Protein AF-A0A0D9SEM9-F1 (afdb_monomer_lite)

Organism: Homo sapiens (NCBI:txid9606)

InterPro domains:
  IPR011545 DEAD/DEAH-box helicase domain [PF00270] (2-91)
  IPR014001 Helicase superfamily 1/2, ATP-binding domain [PS51192] (1-96)
  IPR027417 P-loop containing nucleoside triphosphate hydrolase [G3DSA:3.40.50.300] (1-95)
  IPR027417 P-loop containing nucleoside triphosphate hydrolase [SSF52540] (2-91)
  IPR050079 DEAD box RNA helicase [PTHR47959] (2-90)

Foldseek 3Di:
DAAEEEEADLVVLVVVQVVVCVVCVVVVQAFEDEWEPPDDLVVVLCCCVPPNGPYYGYYPVSVVVCVVVVSDDPPNHPHYHYDPVCNNCVVVPDDD

Secondary structure (DSSP, 8-state):
--EEEE-S-HHHHHHHHHHHHHHGGG-TT--EEEE-TTS-HHHHHHHHHHS--SEEEE-HHHHHHHHHTTSS--TT--EEEESSHHHHHGGGSS--

Radius of gyration: 13.5 Å; chains: 1; bounding box: 33×28×37 Å

Structure (mmCIF, N/CA/C/O backbone):
data_AF-A0A0D9SEM9-F1
#
_entry.id   AF-A0A0D9SEM9-F1
#
loop_
_atom_site.group_PDB
_atom_site.id
_atom_site.type_symbol
_atom_site.label_atom_id
_atom_site.label_alt_id
_atom_site.label_comp_id
_atom_site.label_asym_id
_atom_site.label_entity_id
_atom_site.label_seq_id
_atom_site.pdbx_PDB_ins_code
_atom_site.Cartn_x
_atom_site.Cartn_y
_atom_site.Cartn_z
_atom_site.occupancy
_atom_site.B_iso_or_equiv
_atom_site.auth_seq_id
_atom_site.auth_comp_id
_atom_site.auth_asym_id
_atom_site.auth_atom_id
_atom_site.pdbx_PDB_model_num
ATOM 1 N N . VAL A 1 1 ? -4.402 1.846 -9.320 1.00 96.50 1 VAL A N 1
ATOM 2 C CA . VAL A 1 1 ? -4.238 0.669 -8.437 1.00 96.50 1 VAL A CA 1
ATOM 3 C C . VAL A 1 1 ? -5.097 -0.491 -8.918 1.00 96.50 1 VAL A C 1
ATOM 5 O O . VAL A 1 1 ? -6.301 -0.317 -9.071 1.00 96.50 1 VAL A O 1
ATOM 8 N N . THR A 1 2 ? -4.472 -1.638 -9.181 1.00 98.12 2 THR A N 1
ATOM 9 C CA . THR A 1 2 ? -5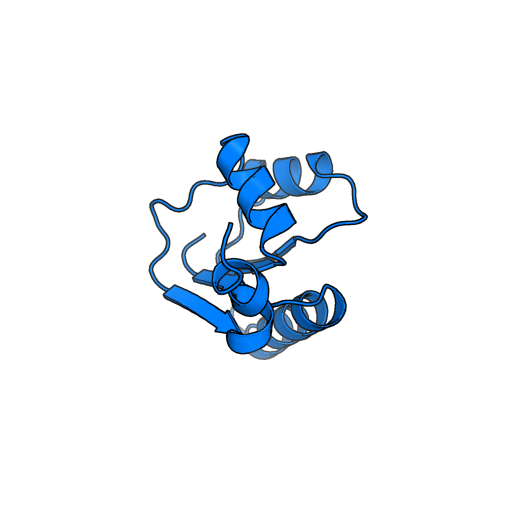.109 -2.904 -9.594 1.00 98.12 2 THR A CA 1
ATOM 10 C C . THR A 1 2 ? -4.877 -4.036 -8.590 1.00 98.12 2 THR A C 1
ATOM 12 O O . THR A 1 2 ? -5.646 -4.995 -8.579 1.00 98.12 2 THR A O 1
ATOM 15 N N . VAL A 1 3 ? -3.862 -3.917 -7.730 1.00 98.75 3 VAL A N 1
ATOM 16 C CA . VAL A 1 3 ? -3.553 -4.865 -6.651 1.00 98.75 3 VAL A CA 1
ATOM 17 C C . VAL A 1 3 ? -3.571 -4.119 -5.321 1.00 98.75 3 VAL A C 1
ATOM 19 O O . VAL A 1 3 ? -2.923 -3.077 -5.194 1.00 98.75 3 VAL A O 1
ATOM 22 N N . LEU A 1 4 ? -4.291 -4.657 -4.340 1.00 98.75 4 LEU A N 1
ATOM 23 C CA . LEU A 1 4 ? -4.259 -4.212 -2.950 1.00 98.75 4 LEU A CA 1
ATOM 24 C C . LEU A 1 4 ? -3.830 -5.382 -2.062 1.00 98.75 4 LEU A C 1
ATOM 26 O O . LEU A 1 4 ? -4.481 -6.425 -2.058 1.00 98.75 4 LEU A O 1
ATOM 30 N N . VAL A 1 5 ? -2.759 -5.178 -1.302 1.00 98.75 5 VAL A N 1
ATOM 31 C CA . VAL A 1 5 ? -2.281 -6.092 -0.264 1.00 98.75 5 VAL A CA 1
ATOM 32 C C . VAL A 1 5 ? -2.427 -5.405 1.087 1.00 98.75 5 VAL A C 1
ATOM 34 O O . VAL A 1 5 ? -2.008 -4.255 1.242 1.00 98.75 5 VAL A O 1
ATOM 37 N N . MET A 1 6 ? -3.012 -6.092 2.065 1.00 98.31 6 MET A N 1
ATOM 38 C CA . MET A 1 6 ? -3.064 -5.616 3.444 1.00 98.31 6 MET A CA 1
ATOM 39 C C . MET A 1 6 ? -2.501 -6.647 4.413 1.00 98.31 6 MET A C 1
ATOM 41 O O . MET A 1 6 ? -2.670 -7.842 4.205 1.00 98.31 6 MET A O 1
ATOM 45 N N . CYS A 1 7 ? -1.847 -6.160 5.463 1.00 97.56 7 CYS A N 1
ATOM 46 C CA . CYS A 1 7 ? -1.273 -6.968 6.536 1.00 97.56 7 CYS A CA 1
ATOM 47 C C . CYS A 1 7 ? -1.376 -6.230 7.881 1.00 97.56 7 CYS A C 1
ATOM 49 O O . CYS A 1 7 ? -1.667 -5.026 7.917 1.00 97.56 7 CYS A O 1
ATOM 51 N N . HIS A 1 8 ? -1.145 -6.932 8.993 1.00 95.00 8 HIS A N 1
ATOM 52 C CA . HIS A 1 8 ? -1.386 -6.388 10.331 1.00 95.00 8 HIS A CA 1
ATOM 53 C C . HIS A 1 8 ? -0.349 -5.326 10.746 1.00 95.00 8 HIS A C 1
ATOM 55 O O . HIS A 1 8 ? -0.718 -4.266 11.260 1.00 95.00 8 HIS A O 1
ATOM 61 N N . THR A 1 9 ? 0.941 -5.566 10.488 1.00 96.12 9 THR A N 1
ATOM 62 C CA . THR A 1 9 ? 2.035 -4.699 10.965 1.00 96.12 9 THR A CA 1
ATOM 63 C C . THR A 1 9 ? 2.587 -3.753 9.893 1.00 96.12 9 THR A C 1
ATOM 65 O O . THR A 1 9 ? 2.459 -3.973 8.685 1.00 96.12 9 THR A O 1
ATOM 68 N N . ARG A 1 10 ? 3.214 -2.653 10.335 1.00 97.38 10 ARG A N 1
ATOM 69 C CA . ARG A 1 10 ? 3.812 -1.640 9.443 1.00 97.38 10 ARG A CA 1
ATOM 70 C C . ARG A 1 10 ? 5.093 -2.167 8.802 1.00 97.38 10 ARG A C 1
ATOM 72 O O . ARG A 1 10 ? 5.377 -1.888 7.641 1.00 97.38 10 ARG A O 1
ATOM 79 N N . GLU A 1 11 ? 5.851 -2.914 9.587 1.00 97.56 11 GLU A N 1
ATOM 80 C CA . GLU A 1 11 ? 7.118 -3.537 9.246 1.00 97.56 11 GLU A CA 1
ATOM 81 C C . GLU A 1 11 ? 6.905 -4.575 8.144 1.00 97.56 11 GLU A C 1
ATOM 83 O O . GLU A 1 11 ? 7.591 -4.518 7.122 1.00 97.56 11 GLU A O 1
ATOM 88 N N . LEU A 1 12 ? 5.888 -5.434 8.287 1.00 97.44 12 LEU A N 1
ATOM 89 C CA . LEU A 1 12 ? 5.529 -6.407 7.258 1.00 97.44 12 LEU A CA 1
ATOM 90 C C . LEU A 1 12 ? 5.056 -5.717 5.972 1.00 97.44 12 LEU A C 1
ATOM 92 O O . LEU A 1 12 ? 5.513 -6.066 4.886 1.00 97.44 12 LEU A O 1
ATOM 96 N N . ALA A 1 13 ? 4.234 -4.665 6.075 1.00 98.19 13 ALA A N 1
ATOM 97 C CA . ALA A 1 13 ? 3.802 -3.896 4.903 1.00 98.19 13 ALA A CA 1
ATOM 98 C C . ALA A 1 13 ? 5.002 -3.315 4.134 1.00 98.19 13 ALA A C 1
ATOM 100 O O . ALA A 1 13 ? 5.048 -3.349 2.901 1.00 98.19 13 ALA A O 1
ATOM 101 N N . PHE A 1 14 ? 5.994 -2.791 4.860 1.00 97.94 14 PHE A N 1
ATOM 102 C CA . PHE A 1 14 ? 7.226 -2.285 4.265 1.00 97.94 14 PHE A CA 1
ATOM 103 C C . PHE A 1 14 ? 8.027 -3.405 3.591 1.00 97.94 14 PHE A C 1
ATOM 105 O O . PHE A 1 14 ? 8.422 -3.249 2.435 1.00 97.94 14 PHE A O 1
ATOM 112 N N . GLN A 1 15 ? 8.217 -4.543 4.260 1.00 98.50 15 GLN A N 1
ATOM 113 C CA . GLN A 1 15 ? 8.933 -5.695 3.706 1.00 98.50 15 GLN A CA 1
ATOM 114 C C . GLN A 1 15 ? 8.269 -6.229 2.430 1.00 98.50 15 GLN A C 1
ATOM 116 O O . GLN A 1 15 ? 8.938 -6.338 1.404 1.00 98.50 15 GLN A O 1
ATOM 121 N N . ILE A 1 16 ? 6.950 -6.450 2.440 1.00 98.56 16 ILE A N 1
ATOM 122 C CA . ILE A 1 16 ? 6.185 -6.877 1.257 1.00 98.56 16 ILE A CA 1
ATOM 123 C C . ILE A 1 16 ? 6.382 -5.888 0.100 1.00 98.56 16 ILE A C 1
ATOM 125 O O . ILE A 1 16 ? 6.590 -6.297 -1.043 1.00 98.56 16 ILE A O 1
ATOM 129 N N . SER A 1 17 ? 6.366 -4.578 0.371 1.00 98.31 17 SER A N 1
ATOM 130 C CA . SER A 1 17 ? 6.593 -3.573 -0.676 1.00 98.31 17 SER A CA 1
ATOM 131 C C . SER A 1 17 ? 7.984 -3.681 -1.314 1.00 98.31 17 SER A C 1
ATOM 133 O O . SER A 1 17 ? 8.108 -3.542 -2.532 1.00 98.31 17 SER A O 1
ATOM 135 N N . LYS A 1 18 ? 9.017 -4.007 -0.523 1.00 98.44 18 LYS A N 1
ATOM 136 C CA . LYS A 1 18 ? 10.384 -4.229 -1.016 1.00 98.44 18 LYS A CA 1
ATOM 137 C C . LYS A 1 18 ? 10.517 -5.505 -1.827 1.00 98.44 18 LYS A C 1
ATOM 139 O O . LYS A 1 18 ? 11.244 -5.514 -2.815 1.00 98.44 18 LYS A O 1
ATOM 144 N N . GLU A 1 19 ? 9.769 -6.542 -1.479 1.00 98.62 19 GLU A N 1
ATOM 145 C CA . GLU A 1 19 ? 9.700 -7.762 -2.280 1.00 98.62 19 GLU A CA 1
ATOM 146 C C . GLU A 1 19 ? 9.047 -7.502 -3.643 1.00 98.62 19 GLU A C 1
ATOM 148 O O . GLU A 1 19 ? 9.589 -7.918 -4.668 1.00 98.62 19 GLU A O 1
ATOM 153 N N . TYR A 1 20 ? 7.959 -6.723 -3.689 1.00 98.50 20 TYR A N 1
ATOM 154 C CA . TYR A 1 20 ? 7.386 -6.269 -4.959 1.00 98.50 20 TYR A CA 1
ATOM 155 C C . TYR A 1 20 ? 8.399 -5.480 -5.795 1.00 98.50 20 TYR A C 1
ATOM 157 O O . TYR A 1 20 ? 8.562 -5.799 -6.968 1.00 98.50 20 TYR A O 1
ATOM 165 N N . GLU A 1 21 ? 9.108 -4.504 -5.211 1.00 97.62 21 GLU A N 1
ATOM 166 C CA . GLU A 1 21 ? 10.163 -3.748 -5.910 1.00 97.62 21 GLU A CA 1
ATOM 167 C C . GLU A 1 21 ? 11.277 -4.670 -6.443 1.00 97.62 21 GLU A C 1
ATOM 169 O O . GLU A 1 21 ? 11.732 -4.512 -7.579 1.00 97.62 21 GLU A O 1
ATOM 174 N N . ARG A 1 22 ? 11.703 -5.658 -5.642 1.00 98.38 22 ARG A N 1
ATOM 175 C CA . ARG A 1 22 ? 12.759 -6.614 -6.000 1.00 98.38 22 ARG A CA 1
ATOM 176 C C . ARG A 1 22 ? 12.352 -7.485 -7.183 1.00 98.38 22 ARG A C 1
ATOM 178 O O . ARG A 1 22 ? 13.139 -7.652 -8.115 1.00 98.38 22 ARG A O 1
ATOM 185 N N . PHE A 1 23 ? 11.139 -8.030 -7.164 1.00 98.31 23 PHE A N 1
ATOM 186 C CA . PHE A 1 23 ? 10.645 -8.887 -8.241 1.00 98.31 23 PHE A CA 1
ATOM 187 C C . PHE A 1 23 ? 10.220 -8.093 -9.480 1.00 98.31 23 PHE A C 1
ATOM 189 O O . PHE A 1 23 ? 10.375 -8.580 -10.598 1.00 98.31 23 PHE A O 1
ATOM 196 N N . SER A 1 24 ? 9.780 -6.842 -9.319 1.00 97.75 24 SER A N 1
ATOM 197 C CA . SER A 1 24 ? 9.442 -5.957 -10.437 1.00 97.75 24 SER A CA 1
ATOM 198 C C . SER A 1 24 ? 10.652 -5.244 -11.050 1.00 97.75 24 SER A C 1
ATOM 200 O O . SER A 1 24 ? 10.468 -4.357 -11.881 1.00 97.75 24 SER A O 1
ATOM 202 N N . LYS A 1 25 ? 11.889 -5.616 -10.686 1.00 97.50 25 LYS A N 1
ATOM 203 C CA . LYS A 1 25 ? 13.134 -4.982 -11.162 1.00 97.50 25 LYS A CA 1
ATOM 204 C C . LYS A 1 25 ? 13.212 -4.841 -12.687 1.00 97.50 25 LYS A C 1
ATOM 206 O O . LYS A 1 25 ? 13.732 -3.847 -13.182 1.00 97.50 25 LYS A O 1
ATOM 211 N N . TYR A 1 26 ? 12.694 -5.820 -13.427 1.00 98.25 26 TYR A N 1
ATOM 212 C CA . TYR A 1 26 ? 12.705 -5.842 -14.896 1.00 98.25 26 TYR A CA 1
ATOM 213 C C . TYR A 1 26 ? 11.366 -5.413 -15.522 1.00 98.25 26 TYR A C 1
ATOM 215 O O . TYR A 1 26 ? 11.141 -5.606 -16.713 1.00 98.25 26 TYR A O 1
ATOM 223 N N . MET A 1 27 ? 10.472 -4.820 -14.726 1.00 98.19 27 MET A N 1
ATOM 224 C CA . MET A 1 27 ? 9.152 -4.345 -15.139 1.00 98.19 27 MET A CA 1
ATOM 225 C C . MET A 1 27 ? 9.051 -2.831 -14.881 1.00 98.19 27 MET A C 1
ATOM 227 O O . MET A 1 27 ? 8.397 -2.410 -13.928 1.00 98.19 27 MET A O 1
ATOM 231 N N . PRO A 1 28 ? 9.684 -1.981 -15.711 1.00 94.94 28 PRO A N 1
ATOM 232 C CA . PRO A 1 28 ? 9.906 -0.560 -15.404 1.00 94.94 28 PRO A CA 1
ATOM 233 C C . PRO A 1 28 ? 8.622 0.272 -15.272 1.00 94.94 28 PRO A C 1
ATOM 235 O O . PRO A 1 28 ? 8.637 1.357 -14.698 1.00 94.94 28 PRO A O 1
ATOM 238 N N . SER A 1 29 ? 7.501 -0.217 -15.805 1.00 96.81 29 SER A N 1
ATOM 239 C CA . SER A 1 29 ? 6.197 0.431 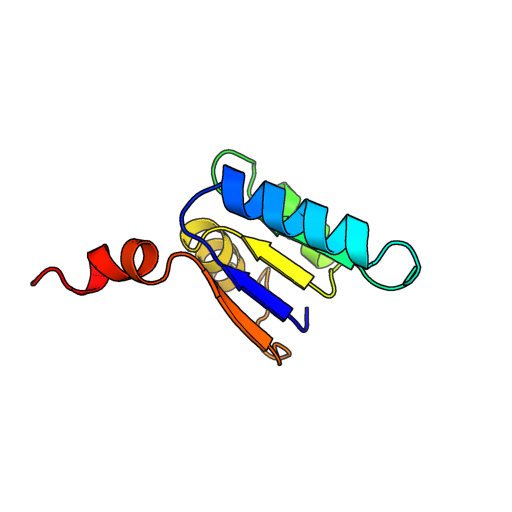-15.675 1.00 96.81 29 SER A CA 1
ATOM 240 C C . SER A 1 29 ? 5.499 0.127 -14.347 1.00 96.81 29 SER A C 1
ATOM 242 O O . SER A 1 29 ? 4.601 0.874 -13.954 1.00 96.81 29 SER A O 1
ATOM 244 N N . VAL A 1 30 ? 5.881 -0.941 -13.639 1.00 97.94 30 VAL A N 1
ATOM 245 C CA . VAL A 1 30 ? 5.242 -1.341 -12.382 1.00 97.94 30 VAL A CA 1
ATOM 246 C C . VAL A 1 30 ? 5.621 -0.350 -11.287 1.00 97.94 30 VAL A C 1
ATOM 248 O O . VAL A 1 30 ? 6.779 -0.002 -11.091 1.00 97.94 30 VAL A O 1
ATOM 251 N N . LYS A 1 31 ? 4.603 0.116 -10.563 1.00 98.25 31 LYS A N 1
ATOM 252 C CA . LYS A 1 31 ? 4.740 1.098 -9.485 1.00 98.25 31 LYS A CA 1
ATOM 253 C C . LYS A 1 31 ? 4.098 0.527 -8.241 1.00 98.25 31 LYS A C 1
ATOM 255 O O . LYS A 1 31 ? 2.947 0.085 -8.300 1.00 98.25 31 LYS A O 1
ATOM 260 N N . VAL A 1 32 ? 4.834 0.579 -7.144 1.00 98.44 32 VAL A N 1
ATOM 261 C CA . VAL A 1 32 ? 4.441 0.045 -5.844 1.00 98.44 32 VAL A CA 1
ATOM 262 C C . VAL A 1 32 ? 4.462 1.202 -4.855 1.00 98.44 32 VAL A C 1
ATOM 264 O O . VAL A 1 32 ? 5.335 2.069 -4.919 1.00 98.44 32 VAL A O 1
ATOM 267 N N . SER A 1 33 ? 3.491 1.267 -3.955 1.00 98.38 33 SER A N 1
ATOM 268 C CA . SER A 1 33 ? 3.561 2.173 -2.808 1.00 98.38 33 SER A CA 1
ATOM 269 C C . SER A 1 33 ? 3.040 1.487 -1.563 1.00 98.38 33 SER A C 1
ATOM 271 O O . SER A 1 33 ? 2.151 0.637 -1.637 1.00 98.38 33 SER A O 1
ATOM 273 N N . VAL A 1 34 ? 3.610 1.873 -0.426 1.00 98.50 34 VAL A N 1
ATOM 274 C CA . VAL A 1 34 ? 3.238 1.356 0.885 1.00 98.50 34 VAL A CA 1
ATOM 275 C C . VAL A 1 34 ? 2.617 2.461 1.734 1.00 98.50 34 VAL A C 1
ATOM 277 O O . VAL A 1 34 ? 3.172 3.556 1.812 1.00 98.50 34 VAL A O 1
ATOM 280 N N . PHE A 1 35 ? 1.479 2.181 2.372 1.00 98.44 35 PHE A N 1
ATOM 281 C CA . PHE A 1 35 ? 0.759 3.144 3.207 1.00 98.44 35 PHE A CA 1
ATOM 282 C C . PHE A 1 35 ? 0.436 2.561 4.584 1.00 98.44 35 PHE A C 1
ATOM 284 O O . PHE A 1 35 ? -0.292 1.579 4.715 1.00 98.44 35 PHE A O 1
ATOM 291 N N . PHE A 1 36 ? 0.931 3.202 5.640 1.00 97.81 36 PHE A N 1
ATOM 292 C CA . PHE A 1 36 ? 0.679 2.793 7.021 1.00 97.81 36 PHE A CA 1
ATOM 293 C C . PHE A 1 36 ? 0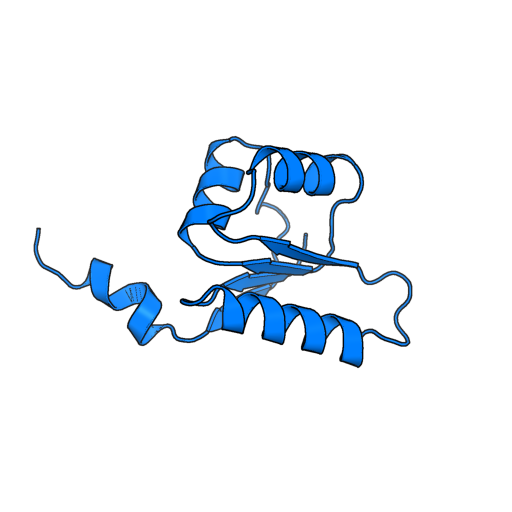.706 3.976 8.000 1.00 97.81 36 PHE A C 1
ATOM 295 O O . PHE A 1 36 ? 1.210 5.056 7.690 1.00 97.81 36 PHE A O 1
ATOM 302 N N . GLY A 1 37 ? 0.165 3.766 9.205 1.00 93.88 37 GLY A N 1
ATOM 303 C CA . GLY A 1 37 ? 0.120 4.745 10.300 1.00 93.88 37 GLY A CA 1
ATOM 304 C C . GLY A 1 37 ? 1.479 5.347 10.699 1.00 93.88 37 GLY A C 1
ATOM 305 O O . GLY A 1 37 ? 2.531 4.801 10.396 1.00 93.88 37 GLY A O 1
ATOM 306 N N . GLY A 1 38 ? 1.475 6.480 11.407 1.00 92.62 38 GLY A N 1
ATOM 307 C CA . GLY A 1 38 ? 2.700 7.125 11.915 1.00 92.62 38 GLY A CA 1
ATOM 308 C C . GLY A 1 38 ? 3.390 8.096 10.947 1.00 92.62 38 GLY A C 1
ATOM 309 O O . GLY A 1 38 ? 4.274 8.838 11.359 1.00 92.62 38 GLY A O 1
ATOM 310 N N . LEU A 1 39 ? 2.956 8.151 9.684 1.00 93.44 39 LEU A N 1
ATOM 311 C CA . LEU A 1 39 ? 3.330 9.193 8.720 1.00 93.44 39 LEU A CA 1
ATOM 312 C C . LEU A 1 39 ? 2.121 10.067 8.362 1.00 93.44 39 LEU A C 1
ATOM 314 O O . LEU A 1 39 ? 0.975 9.637 8.507 1.00 93.44 39 LEU A O 1
ATOM 318 N N . SER A 1 40 ? 2.373 11.289 7.887 1.00 96.94 40 SER A N 1
ATOM 319 C CA . SER A 1 40 ? 1.314 12.210 7.454 1.00 96.94 40 SER A CA 1
ATOM 320 C C . SER A 1 40 ? 0.514 11.627 6.289 1.00 96.94 40 SER A C 1
ATOM 322 O O . SER A 1 40 ? 1.074 11.391 5.220 1.00 96.94 40 SER A O 1
ATOM 324 N N . ILE A 1 41 ? -0.802 11.472 6.475 1.00 98.00 41 ILE A N 1
ATOM 325 C CA . ILE A 1 41 ? -1.709 10.955 5.438 1.00 98.00 41 ILE A CA 1
ATOM 326 C C . ILE A 1 41 ? -1.694 11.819 4.172 1.00 98.00 41 ILE A C 1
ATOM 328 O O . ILE A 1 41 ? -1.790 11.285 3.075 1.00 98.00 41 ILE A O 1
ATOM 332 N N . LYS A 1 42 ? -1.459 13.134 4.299 1.00 98.12 42 LYS A N 1
ATOM 333 C CA . LYS A 1 42 ? -1.369 14.047 3.150 1.00 98.12 42 LYS A CA 1
ATOM 334 C C . LYS A 1 42 ? -0.271 13.644 2.162 1.00 98.12 42 LYS A C 1
ATOM 336 O O . LYS A 1 42 ? -0.412 13.887 0.970 1.00 98.12 42 LYS A O 1
ATOM 341 N N . LYS A 1 43 ? 0.824 13.030 2.634 1.00 97.69 43 LYS A N 1
ATOM 342 C CA . LYS A 1 43 ? 1.884 12.534 1.741 1.00 97.69 43 LYS A CA 1
ATOM 343 C C . LYS A 1 43 ? 1.377 11.379 0.878 1.00 97.69 43 LYS A C 1
ATOM 345 O O . LYS A 1 43 ? 1.644 11.362 -0.318 1.00 97.69 43 LYS A O 1
ATOM 350 N N . ASP A 1 44 ? 0.608 10.469 1.466 1.00 98.38 44 ASP A N 1
ATOM 351 C CA . ASP A 1 44 ? 0.014 9.332 0.760 1.00 98.38 44 ASP A CA 1
ATOM 352 C C . ASP A 1 44 ? -1.031 9.807 -0.262 1.00 98.38 44 ASP A C 1
ATOM 354 O O . ASP A 1 44 ? -1.054 9.339 -1.399 1.00 98.38 44 ASP A O 1
ATOM 358 N N . GLU A 1 45 ? -1.859 10.788 0.114 1.00 98.38 45 GLU A N 1
ATOM 359 C CA . GLU A 1 45 ? -2.844 11.413 -0.780 1.00 98.38 45 GLU A CA 1
ATOM 360 C C . GLU A 1 45 ? -2.170 12.071 -1.993 1.00 98.38 45 GLU A C 1
ATOM 362 O O . GLU A 1 45 ? -2.609 11.888 -3.129 1.00 98.38 45 GLU A O 1
ATOM 367 N N . GLU A 1 46 ? -1.061 12.780 -1.776 1.00 98.19 46 GLU A N 1
ATOM 368 C CA . GLU A 1 46 ? -0.284 13.385 -2.858 1.00 98.19 46 GLU A CA 1
ATOM 369 C C . GLU A 1 46 ? 0.357 12.336 -3.775 1.00 98.19 46 GLU A C 1
ATOM 371 O O . GLU A 1 46 ? 0.348 12.515 -4.996 1.00 98.19 46 GLU A O 1
ATOM 376 N N . VAL A 1 47 ? 0.857 11.220 -3.227 1.00 98.00 47 VAL A N 1
ATOM 377 C CA . VAL A 1 47 ? 1.352 10.088 -4.030 1.00 98.00 47 VAL A CA 1
ATOM 378 C C . VAL A 1 47 ? 0.230 9.524 -4.896 1.00 98.00 47 VAL A C 1
ATOM 380 O O . VAL A 1 47 ? 0.403 9.393 -6.106 1.00 98.00 47 VAL A O 1
ATOM 383 N N . LEU A 1 48 ? -0.939 9.249 -4.317 1.00 97.88 48 LEU A N 1
ATOM 384 C CA . LEU A 1 48 ? -2.090 8.712 -5.046 1.00 97.88 48 LEU A CA 1
ATOM 385 C C . LEU A 1 48 ? -2.577 9.651 -6.155 1.00 97.88 48 LEU A C 1
ATOM 387 O O . LEU A 1 48 ? -2.974 9.176 -7.219 1.00 97.88 48 LEU A O 1
ATOM 391 N N . LYS A 1 49 ? -2.511 10.967 -5.928 1.00 97.56 49 LYS A N 1
ATOM 392 C CA . LYS A 1 49 ? -2.929 11.994 -6.888 1.00 97.56 49 LYS A CA 1
ATOM 393 C C . LYS A 1 49 ? -1.924 12.204 -8.021 1.00 97.56 49 LYS A C 1
ATOM 395 O O . LYS A 1 49 ? -2.329 12.321 -9.173 1.00 97.56 49 LYS A O 1
ATOM 400 N N . LYS A 1 50 ? -0.628 12.298 -7.706 1.00 97.19 50 LYS A N 1
ATOM 401 C CA . LYS A 1 50 ? 0.420 12.693 -8.669 1.00 97.19 50 LYS A CA 1
ATOM 402 C C . LYS A 1 50 ? 1.149 11.511 -9.299 1.00 97.19 50 LYS A C 1
ATOM 404 O O . LYS A 1 50 ? 1.603 11.610 -10.432 1.00 97.19 50 LYS A O 1
ATOM 409 N N . ASN A 1 51 ? 1.284 10.407 -8.573 1.00 95.31 51 ASN A N 1
ATOM 410 C CA . ASN A 1 51 ? 2.047 9.237 -8.996 1.00 95.31 51 ASN A CA 1
ATOM 411 C C . ASN A 1 51 ? 1.343 7.942 -8.565 1.00 95.31 51 ASN A C 1
ATOM 413 O O . ASN A 1 51 ? 1.905 7.122 -7.839 1.00 95.31 51 ASN A O 1
ATOM 417 N N . CYS A 1 52 ? 0.091 7.783 -9.001 1.00 97.25 52 CYS A N 1
ATOM 418 C CA . CYS A 1 52 ? -0.756 6.660 -8.609 1.00 97.25 52 CYS A CA 1
ATOM 419 C C . CYS A 1 52 ? -0.083 5.303 -8.923 1.00 97.25 52 CYS A C 1
ATOM 421 O O . CYS A 1 52 ? 0.285 5.063 -10.079 1.00 97.25 52 CYS A O 1
ATOM 423 N N . PRO A 1 53 ? 0.071 4.401 -7.937 1.00 98.12 53 PRO A N 1
ATOM 424 C CA . PRO A 1 53 ? 0.718 3.113 -8.145 1.00 98.12 53 PRO A CA 1
ATOM 425 C C . PRO A 1 53 ? -0.218 2.067 -8.774 1.00 98.12 53 PRO A C 1
ATOM 427 O O . PRO A 1 53 ? -1.452 2.188 -8.795 1.00 98.12 53 PRO A O 1
ATOM 430 N N . HIS A 1 54 ? 0.386 0.985 -9.264 1.00 98.44 54 HIS A N 1
ATOM 431 C CA . HIS A 1 54 ? -0.318 -0.215 -9.717 1.00 98.44 54 HIS A CA 1
ATOM 432 C C . HIS A 1 54 ? -0.619 -1.140 -8.532 1.00 98.44 54 HIS A C 1
ATOM 434 O O . HIS A 1 54 ? -1.741 -1.634 -8.413 1.00 98.44 54 HIS A O 1
ATOM 440 N N . VAL A 1 55 ? 0.356 -1.289 -7.631 1.00 98.69 55 VAL A N 1
ATOM 441 C CA . VAL A 1 55 ? 0.281 -2.103 -6.415 1.00 98.69 55 VAL A CA 1
ATOM 442 C C . VAL A 1 55 ? 0.282 -1.194 -5.191 1.00 98.69 55 VAL A C 1
ATOM 444 O O . VAL A 1 55 ? 1.155 -0.337 -5.048 1.00 98.69 55 VAL A O 1
ATOM 447 N N . VAL A 1 56 ? -0.684 -1.395 -4.301 1.00 98.75 56 VAL A N 1
ATOM 448 C CA . VAL A 1 56 ? -0.696 -0.779 -2.972 1.00 98.75 56 VAL A CA 1
ATOM 449 C C . VAL A 1 56 ? -0.533 -1.866 -1.924 1.00 98.75 56 VAL A C 1
ATOM 451 O O . VAL A 1 56 ? -1.264 -2.853 -1.942 1.00 98.75 56 VAL A O 1
ATOM 454 N N . VAL A 1 57 ? 0.400 -1.655 -1.002 1.00 98.81 57 VAL A N 1
ATOM 455 C CA . VAL A 1 57 ? 0.570 -2.451 0.216 1.00 98.81 57 VAL A CA 1
ATOM 456 C C . VAL A 1 57 ? 0.248 -1.550 1.407 1.00 98.81 57 VAL A C 1
ATOM 458 O O . VAL A 1 57 ? 0.608 -0.374 1.396 1.00 98.81 57 VAL A O 1
ATOM 461 N N . GLY A 1 58 ? -0.424 -2.026 2.447 1.00 98.25 58 GLY A N 1
ATOM 462 C CA . GLY A 1 58 ? -0.647 -1.160 3.603 1.00 98.25 58 GLY A CA 1
ATOM 463 C C . GLY A 1 58 ? -1.373 -1.788 4.772 1.00 98.25 58 GLY A C 1
ATOM 464 O O . GLY A 1 58 ? -1.884 -2.897 4.685 1.00 98.25 58 GLY A O 1
ATOM 465 N N . THR A 1 59 ? -1.444 -1.050 5.876 1.00 97.81 59 THR A N 1
ATOM 466 C CA . THR A 1 59 ? -2.205 -1.495 7.048 1.00 97.81 59 THR A CA 1
ATOM 467 C C . THR A 1 59 ? -3.673 -1.060 6.952 1.00 97.81 59 THR A C 1
ATOM 469 O O . THR A 1 59 ? -3.958 0.028 6.427 1.00 97.81 59 THR A O 1
ATOM 472 N N . PRO A 1 60 ? -4.629 -1.846 7.492 1.00 96.44 60 PRO A N 1
ATOM 473 C CA . PRO A 1 60 ? -6.064 -1.604 7.316 1.00 96.44 60 PRO A CA 1
ATOM 474 C C . PRO A 1 60 ? -6.509 -0.194 7.695 1.00 96.44 60 PRO A C 1
ATOM 476 O O . PRO A 1 60 ? -7.227 0.456 6.937 1.00 96.44 60 PRO A O 1
ATOM 479 N N . GLY A 1 61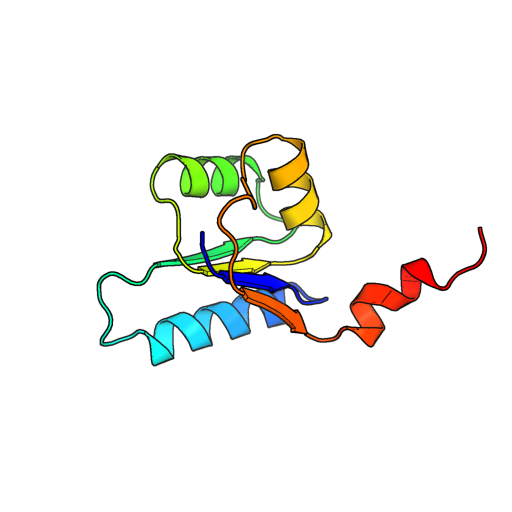 ? -6.029 0.321 8.832 1.00 96.12 61 GLY A N 1
ATOM 480 C CA . GLY A 1 61 ? -6.409 1.647 9.320 1.00 96.12 61 GLY A CA 1
ATOM 481 C C . GLY A 1 61 ? -6.036 2.779 8.358 1.00 96.12 61 GLY A C 1
ATOM 482 O O . GLY A 1 61 ? -6.843 3.680 8.122 1.00 96.12 61 GLY A O 1
ATOM 483 N N . ARG A 1 62 ? -4.841 2.729 7.748 1.00 98.19 62 ARG A N 1
ATOM 484 C CA . ARG A 1 62 ? -4.416 3.755 6.781 1.00 98.19 62 ARG A CA 1
ATOM 485 C C . ARG A 1 62 ? -5.163 3.619 5.458 1.00 98.19 62 ARG A C 1
ATOM 487 O O . ARG A 1 62 ? -5.629 4.629 4.934 1.00 98.19 62 ARG A O 1
ATOM 494 N N . ILE A 1 63 ? -5.303 2.400 4.940 1.00 98.38 63 ILE A N 1
ATOM 495 C CA . ILE A 1 63 ? -6.035 2.150 3.692 1.00 98.38 63 ILE A CA 1
ATOM 496 C C . ILE A 1 63 ? -7.488 2.617 3.824 1.00 98.38 63 ILE A C 1
ATOM 498 O O . ILE A 1 63 ? -7.974 3.360 2.971 1.00 98.38 63 ILE A O 1
ATOM 502 N N . LEU A 1 64 ? -8.152 2.278 4.933 1.00 97.75 64 LEU A N 1
ATOM 503 C CA . LEU A 1 64 ? -9.520 2.707 5.212 1.00 97.75 64 LEU A CA 1
ATOM 504 C C . LEU A 1 64 ? -9.647 4.234 5.269 1.00 97.75 64 LEU A C 1
ATOM 506 O O . LEU A 1 64 ? -10.586 4.784 4.695 1.00 97.75 64 LEU A O 1
ATOM 510 N N . ALA A 1 65 ? -8.710 4.926 5.924 1.00 98.25 65 ALA A N 1
ATOM 511 C CA . ALA A 1 65 ? -8.714 6.386 5.988 1.00 98.25 65 ALA A CA 1
ATOM 512 C C . ALA A 1 65 ? -8.594 7.025 4.592 1.00 98.25 65 ALA A C 1
ATOM 514 O O . ALA A 1 65 ? -9.378 7.908 4.251 1.00 98.25 65 ALA A O 1
ATOM 515 N N . LEU A 1 66 ? -7.679 6.534 3.751 1.00 98.50 66 LEU A N 1
ATOM 516 C CA . LEU A 1 66 ? -7.496 7.033 2.382 1.00 98.50 66 LEU A CA 1
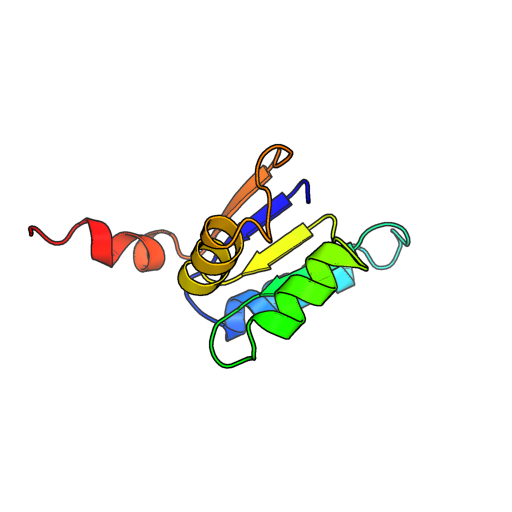ATOM 517 C C . LEU A 1 66 ? -8.733 6.804 1.500 1.00 98.50 66 LEU A C 1
ATOM 519 O O . LEU A 1 66 ? -9.085 7.662 0.688 1.00 98.50 66 LEU A O 1
ATOM 523 N N . VAL A 1 67 ? -9.414 5.668 1.673 1.00 98.25 67 VAL A N 1
ATOM 524 C CA . VAL A 1 67 ? -10.663 5.358 0.961 1.00 98.25 67 VAL A CA 1
ATOM 525 C C . VAL A 1 67 ? -11.806 6.255 1.440 1.00 98.25 67 VAL A C 1
ATOM 527 O O . VAL A 1 67 ? -12.521 6.825 0.615 1.00 98.25 67 VAL A O 1
ATOM 530 N N . ARG A 1 68 ? -11.960 6.443 2.759 1.00 97.75 68 ARG A N 1
ATOM 531 C CA . ARG A 1 68 ? -12.985 7.329 3.345 1.00 97.75 68 ARG A CA 1
ATOM 532 C C . ARG A 1 68 ? -12.804 8.786 2.921 1.00 97.75 68 ARG A C 1
ATOM 534 O O . ARG A 1 68 ? -13.792 9.446 2.609 1.00 97.75 68 ARG A O 1
ATOM 541 N N . ASN A 1 69 ? -11.559 9.248 2.808 1.00 97.56 69 ASN A N 1
ATOM 542 C CA . ASN A 1 69 ? -11.227 10.578 2.292 1.00 97.56 69 ASN A CA 1
ATOM 543 C C . ASN A 1 69 ? -11.470 10.728 0.780 1.00 97.56 69 ASN A C 1
ATOM 545 O O . ASN A 1 69 ? -11.302 11.817 0.240 1.00 97.56 69 ASN A O 1
ATOM 549 N N . ARG A 1 70 ? -11.855 9.652 0.076 1.00 97.19 70 ARG A N 1
ATOM 550 C CA . ARG A 1 70 ? -11.980 9.584 -1.393 1.00 97.19 70 ARG A CA 1
ATOM 551 C C . ARG A 1 70 ? -10.670 9.851 -2.147 1.00 97.19 70 ARG A C 1
ATOM 553 O O . ARG A 1 70 ? -10.689 9.983 -3.369 1.00 97.19 70 ARG A O 1
ATOM 560 N N . SER A 1 71 ? -9.543 9.863 -1.440 1.00 97.38 71 SER A N 1
ATOM 561 C CA . SER A 1 71 ? -8.195 10.012 -1.996 1.00 97.38 71 SER A CA 1
ATOM 562 C C . SER A 1 71 ? -7.704 8.716 -2.647 1.00 97.38 71 SER A C 1
ATOM 564 O O . SER A 1 71 ? -6.887 8.750 -3.565 1.00 97.38 71 SER A O 1
ATOM 566 N N . PHE A 1 72 ? -8.230 7.565 -2.211 1.00 98.00 72 PHE A N 1
ATOM 567 C CA . PHE A 1 72 ? -7.935 6.254 -2.782 1.00 98.00 72 PHE A CA 1
ATOM 568 C C . PHE A 1 72 ? -9.209 5.559 -3.282 1.00 98.00 72 PHE A C 1
ATOM 570 O O . PHE A 1 72 ? -10.103 5.230 -2.506 1.00 98.00 72 PHE A O 1
ATOM 577 N N . SER A 1 73 ? -9.291 5.306 -4.591 1.00 95.75 73 SER A N 1
ATOM 578 C CA . SER A 1 73 ? -10.388 4.542 -5.194 1.00 95.75 73 SER A CA 1
ATOM 579 C C . SER A 1 73 ? -10.030 3.065 -5.361 1.00 95.75 73 SER A C 1
ATOM 581 O O . SER A 1 73 ? -9.024 2.737 -5.988 1.00 95.75 73 SER A O 1
ATOM 583 N N . LEU A 1 74 ? -10.903 2.177 -4.873 1.00 96.75 74 LEU A N 1
ATOM 584 C CA . LEU A 1 74 ? -10.770 0.720 -5.014 1.00 96.75 74 LEU A CA 1
ATOM 585 C C . LEU A 1 74 ? -11.517 0.138 -6.226 1.00 96.75 74 LEU A C 1
ATOM 587 O O . LEU A 1 74 ? -11.470 -1.066 -6.447 1.00 96.75 74 LEU A O 1
ATOM 591 N N . LYS A 1 75 ? -12.183 0.971 -7.037 1.00 97.12 75 LYS A N 1
ATOM 592 C CA . LYS A 1 75 ? -13.064 0.521 -8.137 1.00 97.12 75 LYS A CA 1
ATOM 593 C C . LYS A 1 75 ? -12.384 -0.385 -9.171 1.00 97.12 75 LYS A C 1
ATOM 595 O O . LYS A 1 75 ? -13.058 -1.168 -9.823 1.00 97.12 75 LYS A O 1
ATOM 600 N N . ASN A 1 76 ? -11.066 -0.262 -9.320 1.00 97.38 76 ASN A N 1
ATOM 601 C CA . ASN A 1 76 ? -10.282 -0.973 -10.331 1.00 97.38 76 ASN A CA 1
ATOM 602 C C . ASN A 1 76 ? -9.425 -2.109 -9.746 1.00 97.38 76 ASN A C 1
ATOM 604 O O . ASN A 1 76 ? -8.577 -2.658 -10.454 1.00 97.38 76 ASN A O 1
ATOM 608 N N . VAL A 1 77 ? -9.594 -2.437 -8.459 1.00 98.31 77 VAL A N 1
ATOM 609 C CA . VAL A 1 77 ? -8.856 -3.530 -7.818 1.00 98.31 77 VAL A CA 1
ATOM 610 C C . VAL A 1 77 ? -9.322 -4.861 -8.404 1.00 98.31 77 VAL A C 1
ATOM 612 O O . VAL A 1 77 ? -10.507 -5.174 -8.392 1.00 98.31 77 VAL A O 1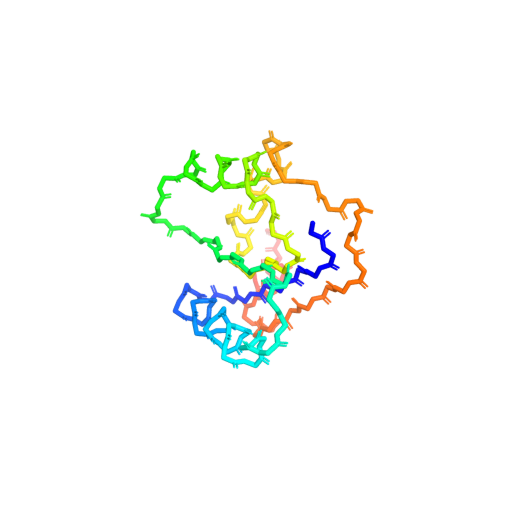
ATOM 615 N N . LYS A 1 78 ? -8.368 -5.636 -8.919 1.00 98.50 78 LYS A N 1
ATOM 616 C CA . LYS A 1 78 ? -8.567 -6.985 -9.468 1.00 98.50 78 LYS A CA 1
ATOM 617 C C . LYS A 1 78 ? -8.041 -8.069 -8.533 1.00 98.50 78 LYS A C 1
ATOM 619 O O . LYS A 1 78 ? -8.532 -9.189 -8.559 1.00 98.50 78 LYS A O 1
ATOM 624 N N . HIS A 1 79 ? -7.044 -7.726 -7.717 1.00 98.69 79 HIS A N 1
ATOM 625 C CA . HIS A 1 79 ? -6.419 -8.631 -6.762 1.00 98.69 79 HIS A CA 1
ATOM 626 C C . HIS A 1 79 ? -6.456 -7.999 -5.375 1.00 98.69 79 HIS A C 1
ATOM 628 O O . HIS A 1 79 ? -5.927 -6.902 -5.178 1.00 98.69 79 HIS A O 1
ATOM 634 N N . PHE A 1 80 ? -7.088 -8.693 -4.435 1.00 98.38 80 PHE A N 1
ATOM 635 C CA . PHE A 1 80 ? -7.194 -8.292 -3.041 1.00 98.38 80 PHE A CA 1
ATOM 636 C C . PHE A 1 80 ? -6.583 -9.389 -2.177 1.00 98.38 80 PHE A C 1
ATOM 638 O O . PHE A 1 80 ? -7.072 -10.516 -2.176 1.00 98.38 80 PHE A O 1
ATOM 645 N N . VAL A 1 81 ? -5.484 -9.065 -1.503 1.00 98.38 81 VAL A N 1
ATOM 646 C CA . VAL A 1 81 ? -4.691 -10.010 -0.716 1.00 98.38 81 VAL A CA 1
ATOM 647 C C . VAL A 1 81 ? -4.681 -9.546 0.728 1.00 98.38 81 VAL A C 1
ATOM 649 O O . VAL A 1 81 ? -4.425 -8.373 1.009 1.00 98.38 81 VAL A O 1
ATOM 652 N N . LEU A 1 82 ? -4.950 -10.479 1.628 1.00 97.62 82 LEU A N 1
ATOM 653 C CA . LEU A 1 82 ? -4.817 -10.296 3.061 1.00 97.62 82 LEU A CA 1
ATOM 654 C C . LEU A 1 82 ? -3.724 -11.248 3.545 1.00 97.62 82 LEU A C 1
ATOM 656 O O . LEU A 1 82 ? -3.760 -12.434 3.219 1.00 97.62 82 LEU A O 1
ATOM 660 N N . ASP A 1 83 ? -2.760 -10.712 4.277 1.00 96.12 83 ASP A N 1
ATOM 661 C CA . ASP A 1 83 ? -1.723 -11.466 4.976 1.00 96.12 83 ASP A CA 1
ATOM 662 C C . ASP A 1 83 ? -1.914 -11.292 6.487 1.00 96.12 83 ASP A C 1
ATOM 664 O O . ASP A 1 83 ? -2.440 -10.268 6.927 1.00 96.12 83 ASP A O 1
ATOM 668 N N . GLU A 1 84 ? -1.531 -12.289 7.283 1.00 93.06 84 GLU A N 1
ATOM 669 C CA . GLU A 1 84 ? -1.840 -12.349 8.726 1.00 93.06 84 GLU A CA 1
ATOM 670 C C . GLU A 1 84 ? -3.348 -12.138 9.011 1.00 93.06 84 GLU A C 1
ATOM 672 O O . GLU A 1 84 ? -3.753 -11.368 9.889 1.00 93.06 84 GLU A O 1
ATOM 677 N N . CYS A 1 85 ? -4.207 -12.787 8.210 1.00 91.00 85 CYS A N 1
ATOM 678 C CA . CYS A 1 85 ? -5.665 -12.613 8.250 1.00 91.00 85 CYS A CA 1
ATOM 679 C C . CYS A 1 85 ? -6.272 -12.858 9.633 1.00 91.00 85 CYS A C 1
ATOM 681 O O . CYS A 1 85 ? -7.202 -12.163 10.029 1.00 91.00 85 CYS A O 1
ATOM 683 N N . ASP A 1 86 ? -5.762 -13.847 10.358 1.00 89.94 86 ASP A N 1
ATOM 684 C CA . ASP A 1 86 ? -6.172 -14.167 11.722 1.00 89.94 86 ASP A CA 1
ATOM 685 C C . ASP A 1 86 ? -5.986 -12.957 12.650 1.00 89.94 86 ASP A C 1
ATOM 687 O O . ASP A 1 86 ? -6.942 -12.515 13.286 1.00 89.94 86 ASP A O 1
ATOM 691 N N . LYS A 1 87 ? -4.802 -12.334 12.630 1.00 89.25 87 LYS A N 1
ATOM 692 C CA . LYS A 1 87 ? -4.498 -11.116 13.398 1.00 89.25 87 LYS A CA 1
ATOM 693 C C . LYS A 1 87 ? -5.275 -9.900 12.920 1.00 89.25 87 LYS A C 1
ATOM 695 O O . LYS A 1 87 ? -5.641 -9.034 13.713 1.00 89.25 87 LYS A O 1
ATOM 700 N N . MET A 1 88 ? -5.529 -9.803 11.620 1.00 86.62 88 MET A N 1
ATOM 701 C CA . MET A 1 88 ? -6.316 -8.710 11.053 1.00 86.62 88 MET A CA 1
ATOM 702 C C . MET A 1 88 ? -7.801 -8.771 11.432 1.00 86.62 88 MET A C 1
ATOM 704 O O . MET A 1 88 ? -8.438 -7.721 11.519 1.00 86.62 88 MET A O 1
ATOM 708 N N . LEU A 1 89 ? -8.354 -9.969 11.632 1.00 85.44 89 LEU A N 1
ATOM 709 C CA . LEU A 1 89 ? -9.787 -10.187 11.850 1.00 85.44 89 LEU A CA 1
ATOM 710 C C . LEU A 1 89 ? -10.153 -10.472 13.313 1.00 85.44 89 LEU A C 1
ATOM 712 O O . LEU A 1 89 ? -11.336 -10.434 13.640 1.00 85.44 89 LEU A O 1
ATOM 716 N N . GLU A 1 90 ? -9.176 -10.690 14.198 1.00 82.75 90 GLU A N 1
ATOM 717 C CA . GLU A 1 90 ? -9.382 -10.951 15.633 1.00 82.75 90 GLU A CA 1
ATOM 718 C C . GLU A 1 90 ? -10.332 -9.928 16.290 1.00 82.75 90 GLU A C 1
ATOM 720 O O . GLU A 1 90 ? -11.235 -10.298 17.035 1.00 82.75 90 GLU A O 1
ATOM 725 N N . GLN A 1 91 ? -10.228 -8.647 15.917 1.00 63.94 91 GLN A N 1
ATOM 726 C CA . GLN A 1 91 ? -11.073 -7.573 16.458 1.00 63.94 91 GLN A CA 1
ATOM 727 C C . GLN A 1 91 ? -12.547 -7.638 16.018 1.00 63.94 91 GLN A C 1
ATOM 729 O O . GLN A 1 91 ? -13.403 -7.082 16.704 1.00 63.94 91 GLN A O 1
ATOM 734 N N . LEU A 1 92 ? -12.863 -8.317 14.909 1.00 65.38 92 LEU A N 1
ATOM 735 C CA . LEU A 1 92 ? -14.235 -8.477 14.404 1.00 65.38 92 LEU A CA 1
ATOM 736 C C . LEU A 1 92 ? -14.980 -9.649 15.060 1.00 65.38 92 LEU A C 1
ATOM 738 O O . LEU A 1 92 ? -16.203 -9.710 14.962 1.00 65.38 92 LEU A O 1
ATOM 742 N N . GLY A 1 93 ? -14.256 -10.580 15.691 1.00 58.31 93 GLY A N 1
ATOM 743 C CA . GLY A 1 93 ? -14.826 -11.745 16.378 1.00 58.31 93 GLY A CA 1
ATOM 744 C C . GLY A 1 93 ? -15.216 -11.485 17.835 1.00 58.31 93 GLY A C 1
ATOM 745 O O . GLY A 1 93 ? -15.857 -12.330 18.456 1.00 58.31 93 GLY A O 1
ATOM 746 N N . SER A 1 94 ? -14.840 -10.327 18.379 1.00 53.69 94 SER A N 1
ATOM 747 C CA . SER A 1 94 ? -15.256 -9.884 19.709 1.00 53.69 94 SER A CA 1
ATOM 748 C C . SER A 1 94 ? -16.758 -9.574 19.685 1.00 53.69 94 SER A C 1
ATOM 750 O O . SER A 1 94 ? -17.173 -8.768 18.846 1.00 53.69 94 SER A O 1
ATOM 752 N N . PRO A 1 95 ? -17.587 -10.168 20.566 1.00 52.94 95 PRO A N 1
ATOM 753 C CA . PRO A 1 95 ? -18.958 -9.700 20.728 1.00 52.94 95 PRO A CA 1
ATOM 754 C C . PRO A 1 95 ? -18.956 -8.203 21.105 1.00 52.94 95 PRO A C 1
ATOM 756 O O . PRO A 1 95 ? -17.983 -7.747 21.715 1.00 52.94 95 PRO A O 1
ATOM 759 N N . PRO A 1 96 ? -19.992 -7.443 20.696 1.00 60.03 96 PRO A N 1
ATOM 760 C CA . PRO A 1 96 ? -20.095 -6.010 20.972 1.00 60.03 96 PRO A CA 1
ATOM 761 C C . PRO A 1 96 ? -20.061 -5.679 22.467 1.00 60.03 96 PRO A C 1
ATOM 763 O O . PRO A 1 96 ? -20.523 -6.517 23.276 1.00 60.03 96 PRO A O 1
#

pLDDT: mean 94.54, std 9.66, range [52.94, 98.81]

Sequence (96 aa):
VTVLVMCHTRELAFQISKEYERFSKYMPSVKVSVFFGGLSIKKDEEVLKKNCPHVVVGTPGRILALVRNRSFSLKNVKHFVLDECDKMLEQLGSPP